Protein AF-A0A847W0F3-F1 (afdb_monomer)

Solvent-accessible surface area (backbone atoms only — not comparable to full-atom values): 6348 Å² total; per-residue (Å²): 135,66,74,75,81,70,66,44,73,68,59,52,53,64,69,46,50,73,75,45,48,63,57,46,47,64,67,76,61,33,61,74,61,56,64,68,73,54,54,71,66,56,61,72,66,51,63,65,46,77,39,62,36,64,73,71,48,32,52,49,37,56,69,45,44,64,56,48,48,73,68,63,80,34,89,74,40,63,44,69,42,54,50,65,49,57,75,75,69,54,47,68,73,76,74,53,69,79,71,87,81,130

Foldseek 3Di:
DDPVVVDDPVNVVVVCVVVCPVVCCVPVVPPVVVPPPDPPVRLVLDQAAEQEDDDVSLVVLVVCQVVCCVPSPRPPHYHRDYPCCVPPPQDPVNVPDPPPDD

Structure (mmCIF, N/CA/C/O backbone):
data_AF-A0A847W0F3-F1
#
_entry.id   AF-A0A847W0F3-F1
#
loop_
_atom_site.group_PDB
_atom_site.id
_atom_site.type_symbol
_atom_site.label_atom_id
_atom_site.label_alt_id
_atom_site.label_comp_id
_atom_site.label_asym_id
_atom_site.label_entity_id
_atom_site.label_seq_id
_atom_site.pdbx_PDB_ins_code
_atom_site.Cartn_x
_atom_site.Cartn_y
_atom_site.Cartn_z
_atom_site.occupancy
_atom_site.B_iso_or_equiv
_atom_site.auth_seq_id
_atom_site.auth_comp_id
_atom_site.auth_asym_id
_atom_site.auth_atom_id
_atom_site.pdbx_PDB_model_num
ATOM 1 N N . MET A 1 1 ? 27.094 10.736 -28.632 1.00 66.31 1 MET A N 1
ATOM 2 C CA . MET A 1 1 ? 27.063 10.165 -27.268 1.00 66.31 1 MET A CA 1
ATOM 3 C C . MET A 1 1 ? 26.154 8.945 -27.306 1.00 66.31 1 MET A C 1
ATOM 5 O O . MET A 1 1 ? 25.043 9.091 -27.810 1.00 66.31 1 MET A O 1
ATOM 9 N N . ASN A 1 2 ? 26.618 7.756 -26.908 1.00 79.88 2 ASN A N 1
ATOM 10 C CA . ASN A 1 2 ? 25.811 6.537 -26.989 1.00 79.88 2 ASN A CA 1
ATOM 11 C C . ASN A 1 2 ? 24.931 6.428 -25.731 1.00 79.88 2 ASN A C 1
ATOM 13 O O . ASN A 1 2 ? 25.406 6.636 -24.621 1.00 79.88 2 ASN A O 1
ATOM 17 N N . LYS A 1 3 ? 23.632 6.136 -25.889 1.00 69.75 3 LYS A N 1
ATOM 18 C CA . LYS A 1 3 ? 22.697 6.005 -24.753 1.00 69.75 3 LYS A CA 1
ATOM 19 C C . LYS A 1 3 ? 23.100 4.875 -23.801 1.00 69.75 3 LYS A C 1
ATOM 21 O O . LYS A 1 3 ? 22.849 4.977 -22.605 1.00 69.75 3 LYS A O 1
ATOM 26 N N . ASN A 1 4 ? 23.762 3.841 -24.323 1.00 76.31 4 ASN A N 1
ATOM 27 C CA . ASN A 1 4 ? 24.243 2.714 -23.526 1.00 76.31 4 ASN A CA 1
ATOM 28 C C . ASN A 1 4 ? 25.352 3.110 -22.541 1.00 76.31 4 ASN A C 1
ATOM 30 O O . ASN A 1 4 ? 25.516 2.430 -21.533 1.00 76.31 4 ASN A O 1
ATOM 34 N N . ASP A 1 5 ? 26.041 4.232 -22.773 1.00 81.31 5 ASP A N 1
ATOM 35 C CA . ASP A 1 5 ? 27.099 4.731 -21.886 1.00 81.31 5 ASP A CA 1
ATOM 36 C C . ASP A 1 5 ? 26.540 5.280 -20.554 1.00 81.31 5 ASP A C 1
ATOM 38 O O . ASP A 1 5 ? 27.292 5.484 -19.606 1.00 81.31 5 ASP A O 1
ATOM 42 N N . PHE A 1 6 ? 25.221 5.511 -20.467 1.00 79.94 6 PHE A N 1
ATOM 43 C CA . PHE A 1 6 ? 24.529 6.045 -19.280 1.00 79.94 6 PHE A CA 1
ATOM 44 C C . PHE A 1 6 ? 23.529 5.055 -18.674 1.00 79.94 6 PHE A C 1
ATOM 46 O O . PHE A 1 6 ? 22.747 5.413 -17.784 1.00 79.94 6 PHE A O 1
ATOM 53 N N . ARG A 1 7 ? 23.528 3.810 -19.163 1.00 87.81 7 ARG A N 1
ATOM 54 C CA . ARG A 1 7 ? 22.665 2.759 -18.636 1.00 87.81 7 ARG A CA 1
ATOM 55 C C . ARG A 1 7 ? 23.073 2.451 -17.198 1.00 87.81 7 ARG A C 1
ATOM 57 O O . ARG A 1 7 ? 24.251 2.287 -16.894 1.00 87.81 7 ARG A O 1
ATOM 64 N N . ASN A 1 8 ? 22.092 2.384 -16.310 1.00 91.38 8 ASN A N 1
ATOM 65 C CA . ASN A 1 8 ? 22.307 2.074 -14.906 1.00 91.38 8 ASN A CA 1
ATOM 66 C C . ASN A 1 8 ? 21.121 1.260 -14.366 1.00 91.38 8 ASN A C 1
ATOM 68 O O . ASN A 1 8 ? 20.038 1.311 -14.956 1.00 91.38 8 ASN A O 1
ATOM 72 N N . PRO A 1 9 ? 21.297 0.544 -13.242 1.00 92.81 9 PRO A N 1
ATOM 73 C CA . PRO A 1 9 ? 20.251 -0.320 -12.704 1.00 92.81 9 PRO A CA 1
ATOM 74 C C . PRO A 1 9 ? 18.925 0.389 -12.391 1.00 92.81 9 PRO A C 1
ATOM 76 O O . PRO A 1 9 ? 17.875 -0.218 -12.561 1.00 92.81 9 PRO A O 1
ATOM 79 N N . LEU A 1 10 ? 18.940 1.664 -11.977 1.00 91.00 10 LEU A N 1
ATOM 80 C CA . LEU A 1 10 ? 17.701 2.417 -11.729 1.00 91.00 10 LEU A CA 1
ATOM 81 C C . LEU A 1 10 ? 16.951 2.696 -13.034 1.00 91.00 10 LEU A C 1
ATOM 83 O O . LEU A 1 10 ? 15.737 2.533 -13.096 1.00 91.00 10 LEU A O 1
ATOM 87 N N . GLY A 1 11 ? 17.677 3.074 -14.089 1.00 92.31 11 GLY A N 1
ATOM 88 C CA . GLY A 1 11 ? 17.103 3.223 -15.425 1.00 92.31 11 GLY A CA 1
ATOM 89 C C . GLY A 1 11 ? 16.467 1.920 -15.906 1.00 92.31 11 GLY A C 1
ATOM 90 O O . GLY A 1 11 ? 15.331 1.930 -16.369 1.00 92.31 11 GLY A O 1
ATOM 91 N N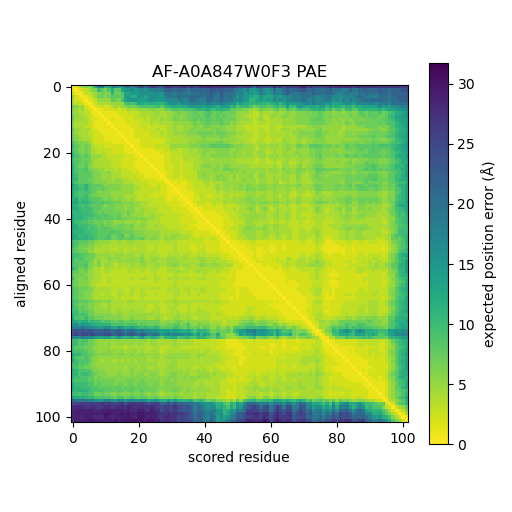 . ASP A 1 12 ? 17.158 0.796 -15.717 1.00 91.56 12 ASP A N 1
ATOM 92 C CA . ASP A 1 12 ? 16.645 -0.526 -16.084 1.00 91.56 12 ASP A CA 1
ATOM 93 C C . ASP A 1 12 ? 15.369 -0.892 -15.306 1.00 91.56 12 ASP A C 1
ATOM 95 O O . ASP A 1 12 ? 14.417 -1.386 -15.905 1.00 91.56 12 ASP A O 1
ATOM 99 N N . GLN A 1 13 ? 15.301 -0.587 -14.004 1.00 92.00 13 GLN A N 1
ATOM 100 C CA . GLN A 1 13 ? 14.089 -0.791 -13.200 1.00 92.00 13 GLN A CA 1
ATOM 101 C C . GLN A 1 13 ? 12.907 0.030 -13.722 1.00 92.00 13 GLN A C 1
ATOM 103 O O . GLN A 1 13 ? 11.808 -0.503 -13.865 1.00 92.00 13 GLN A O 1
ATOM 108 N N . VAL A 1 14 ? 13.130 1.301 -14.070 1.00 92.06 14 VAL A N 1
ATOM 109 C CA . VAL A 1 14 ? 12.082 2.152 -14.655 1.00 92.06 14 VAL A CA 1
ATOM 110 C C . VAL A 1 14 ? 11.587 1.571 -15.981 1.00 92.06 14 VAL A C 1
ATOM 112 O O . VAL A 1 14 ? 10.382 1.529 -16.219 1.00 92.06 14 VAL A O 1
ATOM 115 N N . PHE A 1 15 ? 12.494 1.082 -16.831 1.00 91.38 15 PHE A N 1
ATOM 116 C CA . PHE A 1 15 ? 12.113 0.474 -18.107 1.00 91.38 15 PHE A CA 1
ATOM 117 C C . PHE A 1 15 ? 11.418 -0.885 -17.961 1.00 91.38 15 PHE A C 1
ATOM 119 O O . PHE A 1 15 ? 10.675 -1.247 -18.865 1.00 91.38 15 PHE A O 1
ATOM 126 N N . SER A 1 16 ? 11.593 -1.594 -16.839 1.00 92.25 16 SER A N 1
ATOM 127 C CA . SER A 1 16 ? 10.872 -2.847 -16.551 1.00 92.25 16 SER A CA 1
ATOM 128 C C . SER A 1 16 ? 9.445 -2.661 -16.021 1.00 92.25 16 SER A C 1
ATOM 130 O O . SER A 1 16 ? 8.708 -3.635 -15.916 1.00 92.25 16 SER A O 1
ATOM 132 N N . LEU A 1 17 ? 9.021 -1.435 -15.684 1.00 92.88 17 LEU A N 1
ATOM 133 C CA . LEU A 1 17 ? 7.688 -1.196 -15.113 1.00 92.88 17 LEU A CA 1
ATOM 134 C C . LEU A 1 17 ? 6.520 -1.711 -15.979 1.00 92.88 17 LEU A C 1
ATOM 136 O O . LEU A 1 17 ? 5.580 -2.249 -15.393 1.00 92.88 17 LEU A O 1
ATOM 140 N N . PRO A 1 18 ? 6.531 -1.591 -17.325 1.00 94.38 18 PRO A N 1
ATOM 141 C CA . PRO A 1 18 ? 5.458 -2.135 -18.157 1.00 94.38 18 PRO A CA 1
ATOM 142 C C . PRO A 1 18 ? 5.304 -3.652 -18.024 1.00 94.38 18 PRO A C 1
ATOM 144 O O . PRO A 1 18 ? 4.179 -4.139 -17.981 1.00 94.38 18 PRO A O 1
ATOM 147 N N . ASP A 1 19 ? 6.414 -4.380 -17.879 1.00 91.56 19 ASP A N 1
ATOM 148 C CA . ASP A 1 19 ? 6.408 -5.843 -17.742 1.00 91.56 19 ASP A CA 1
ATOM 149 C C . ASP A 1 19 ? 5.778 -6.293 -16.412 1.00 91.56 19 ASP A C 1
ATOM 151 O O . ASP A 1 19 ? 5.360 -7.439 -16.269 1.00 91.56 19 ASP A O 1
ATOM 155 N N . LEU A 1 20 ? 5.678 -5.391 -15.428 1.00 91.69 20 LEU A N 1
ATOM 156 C CA . LEU A 1 20 ? 5.041 -5.668 -14.142 1.00 91.69 20 LEU A CA 1
ATOM 157 C C . LEU A 1 20 ? 3.519 -5.492 -14.175 1.00 91.69 20 LEU A C 1
ATOM 159 O O . LEU A 1 20 ? 2.863 -5.894 -13.218 1.00 91.69 20 LEU A O 1
ATOM 163 N N . VAL A 1 21 ? 2.940 -4.890 -15.220 1.00 92.38 21 VAL A N 1
ATOM 164 C CA . VAL A 1 21 ? 1.497 -4.591 -15.259 1.00 92.38 21 VAL A CA 1
ATOM 165 C C . VAL A 1 21 ? 0.667 -5.868 -15.196 1.00 92.38 21 VAL A C 1
ATOM 167 O O . VAL A 1 21 ? -0.244 -5.950 -14.374 1.00 92.38 21 VAL A O 1
ATOM 170 N N . ASP A 1 22 ? 1.008 -6.870 -16.006 1.00 91.44 22 ASP A N 1
ATOM 171 C CA . ASP A 1 22 ? 0.267 -8.134 -16.051 1.00 91.44 22 ASP A CA 1
ATOM 172 C C . ASP A 1 22 ? 0.334 -8.863 -14.701 1.00 91.44 22 ASP A C 1
ATOM 174 O O . ASP A 1 22 ? -0.692 -9.286 -14.172 1.00 91.44 22 ASP A O 1
ATOM 178 N N . GLU A 1 23 ? 1.514 -8.903 -14.075 1.00 90.62 23 GLU A N 1
ATOM 179 C CA . GLU A 1 23 ? 1.692 -9.501 -12.747 1.00 90.62 23 GLU A CA 1
ATOM 180 C C . GLU A 1 23 ? 0.904 -8.742 -11.664 1.00 90.62 23 GLU A C 1
ATOM 182 O O . GLU A 1 23 ? 0.324 -9.350 -10.765 1.00 90.62 23 GLU A O 1
ATOM 187 N N . GLN A 1 24 ? 0.853 -7.408 -11.734 1.00 89.94 24 GLN A N 1
ATOM 188 C CA . GLN A 1 24 ? 0.061 -6.600 -10.803 1.00 89.94 24 GLN A CA 1
ATOM 189 C C . GLN A 1 24 ? -1.438 -6.853 -10.983 1.00 89.94 24 GLN A C 1
ATOM 191 O O . GLN A 1 24 ? -2.155 -6.951 -9.989 1.00 89.94 24 GLN A O 1
ATOM 196 N N . LEU A 1 25 ? -1.920 -7.003 -12.219 1.00 89.81 25 LEU A N 1
ATOM 197 C CA . LEU A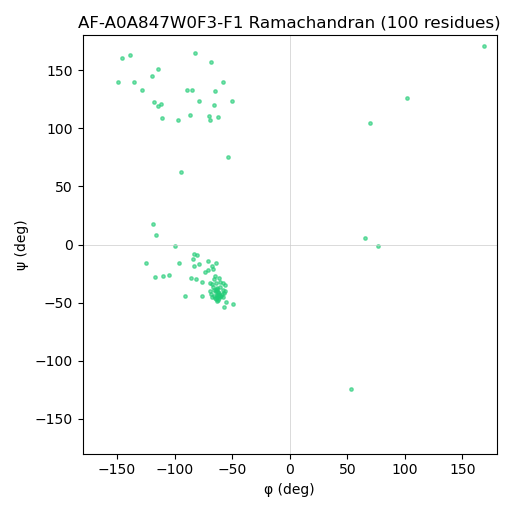 1 25 ? -3.313 -7.366 -12.488 1.00 89.81 25 LEU A CA 1
ATOM 198 C C . LEU A 1 25 ? -3.637 -8.762 -11.945 1.00 89.81 25 LEU A C 1
ATOM 200 O O . LEU A 1 25 ? -4.627 -8.922 -11.232 1.00 89.81 25 LEU A O 1
ATOM 204 N N . GLU A 1 26 ? -2.780 -9.748 -12.205 1.00 90.00 26 GLU A N 1
ATOM 205 C CA . GLU A 1 26 ? -2.982 -11.126 -11.747 1.00 90.00 26 GLU A CA 1
ATOM 206 C C . GLU A 1 26 ? -2.897 -11.267 -10.219 1.00 90.00 26 GLU A C 1
ATOM 208 O O . GLU A 1 26 ? -3.625 -12.058 -9.619 1.00 90.00 26 GLU A O 1
ATOM 213 N N . ARG A 1 27 ? -2.019 -10.514 -9.547 1.00 86.62 27 ARG A N 1
ATOM 214 C CA . ARG A 1 27 ? -1.839 -10.644 -8.091 1.00 86.62 27 ARG A CA 1
ATOM 215 C C . ARG A 1 27 ? -2.718 -9.721 -7.270 1.00 86.62 27 ARG A C 1
ATOM 217 O O . ARG A 1 27 ? -3.258 -10.164 -6.258 1.00 86.62 27 ARG A O 1
ATOM 224 N N . CYS A 1 28 ? -2.825 -8.456 -7.660 1.00 86.88 28 CYS A N 1
ATOM 225 C CA . CYS A 1 28 ? -3.448 -7.416 -6.841 1.00 86.88 28 CYS A CA 1
ATOM 226 C C . CYS A 1 28 ? -4.916 -7.167 -7.200 1.00 86.88 28 CYS A C 1
ATOM 228 O O . CYS A 1 28 ? -5.626 -6.569 -6.397 1.00 86.88 28 CYS A O 1
ATOM 230 N N . PHE A 1 29 ? -5.378 -7.630 -8.368 1.00 88.56 29 PHE A N 1
ATOM 231 C CA . PHE A 1 29 ? -6.762 -7.468 -8.836 1.00 88.56 29 PHE A CA 1
ATOM 232 C C . PHE A 1 29 ? -7.490 -8.804 -9.053 1.00 88.56 29 PHE A C 1
ATOM 234 O O . PHE A 1 29 ? -8.543 -8.858 -9.689 1.00 88.56 29 PHE A O 1
ATOM 241 N N . ASP A 1 30 ? -6.964 -9.886 -8.482 1.00 91.69 30 ASP A N 1
ATOM 242 C CA . ASP A 1 30 ? -7.644 -11.176 -8.413 1.00 91.69 30 ASP A CA 1
ATOM 243 C C . ASP A 1 30 ? -8.826 -11.096 -7.438 1.00 91.69 30 ASP A C 1
ATOM 245 O O . ASP A 1 30 ? -8.651 -10.979 -6.223 1.00 91.69 30 ASP A O 1
ATOM 249 N N . MET A 1 31 ? -10.046 -11.162 -7.973 1.00 88.38 31 MET A N 1
ATOM 250 C CA . MET A 1 31 ? -11.273 -11.026 -7.184 1.00 88.38 31 MET A CA 1
ATOM 251 C C . MET A 1 31 ? -11.477 -12.162 -6.183 1.00 88.38 31 MET A C 1
ATOM 253 O O . MET A 1 31 ? -12.076 -11.934 -5.134 1.00 88.38 31 MET A O 1
ATOM 257 N N . GLU A 1 32 ? -10.994 -13.372 -6.471 1.00 90.19 32 GLU A N 1
ATOM 258 C CA . GLU A 1 32 ? -11.076 -14.477 -5.518 1.00 90.19 32 GLU A CA 1
ATOM 259 C C . GLU A 1 32 ? -10.178 -14.187 -4.315 1.00 90.19 32 GLU A C 1
ATOM 261 O O . GLU A 1 32 ? -10.623 -14.296 -3.173 1.00 90.19 32 GLU A O 1
ATOM 266 N N . LYS A 1 33 ? -8.943 -13.723 -4.547 1.00 88.94 33 LYS A N 1
ATOM 267 C CA . LYS A 1 33 ? -8.048 -13.305 -3.459 1.00 88.94 33 LYS A CA 1
ATOM 268 C C . LYS A 1 33 ? -8.610 -12.107 -2.695 1.00 88.94 33 LYS A C 1
ATOM 270 O O . LYS A 1 33 ? -8.666 -12.154 -1.4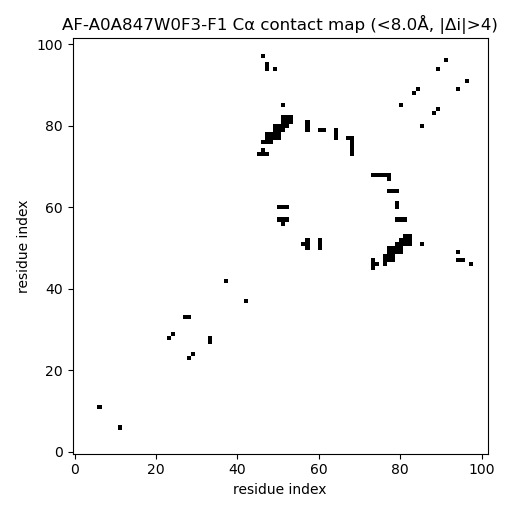70 1.00 88.94 33 LYS A O 1
ATOM 275 N N . LEU A 1 34 ? -9.054 -11.060 -3.395 1.00 88.19 34 LEU A N 1
ATOM 276 C CA . LEU A 1 34 ? -9.542 -9.819 -2.783 1.00 88.19 34 LEU A CA 1
ATOM 277 C C . LEU A 1 34 ? -10.779 -10.038 -1.903 1.00 88.19 34 LEU A C 1
ATOM 279 O O . LEU A 1 34 ? -10.832 -9.504 -0.796 1.00 88.19 34 LEU A O 1
ATOM 283 N N . ASN A 1 35 ? -11.729 -10.871 -2.342 1.00 88.88 35 ASN A N 1
ATOM 284 C CA . ASN A 1 35 ? -12.926 -11.204 -1.559 1.00 88.88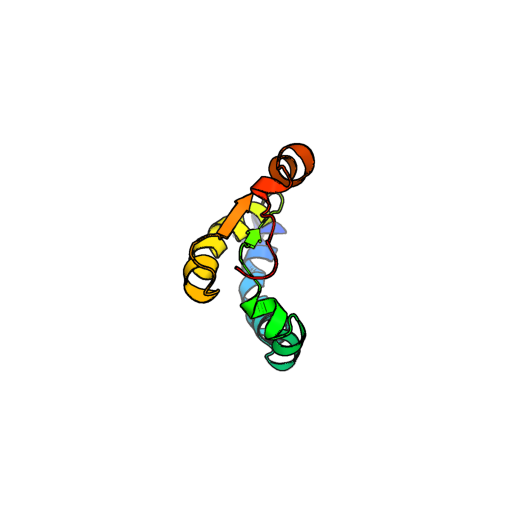 35 ASN A CA 1
ATOM 285 C C . ASN A 1 35 ? -12.610 -11.957 -0.254 1.00 88.88 35 ASN A C 1
ATOM 287 O O . ASN A 1 35 ? -13.464 -12.034 0.625 1.00 88.88 35 ASN A O 1
ATOM 291 N N . ASN A 1 36 ? -11.399 -12.506 -0.126 1.00 89.31 36 ASN A N 1
ATOM 292 C CA . ASN A 1 36 ? -10.940 -13.224 1.059 1.00 89.31 36 ASN A CA 1
ATOM 293 C C . ASN A 1 36 ? -10.048 -12.374 1.986 1.00 89.31 36 ASN A C 1
ATOM 295 O O . ASN A 1 36 ? -9.626 -12.875 3.026 1.00 89.31 36 ASN A O 1
ATOM 299 N N . VAL A 1 37 ? -9.742 -11.113 1.642 1.00 90.94 37 VAL A N 1
ATOM 300 C CA . VAL A 1 37 ? -8.887 -10.241 2.476 1.00 90.94 37 VAL A CA 1
ATOM 301 C C . VAL A 1 37 ? -9.642 -9.707 3.693 1.00 90.94 37 VAL A C 1
ATOM 303 O O . VAL A 1 37 ? -9.104 -9.712 4.796 1.00 90.94 37 VAL A O 1
ATOM 306 N N . PHE A 1 38 ? -10.883 -9.260 3.489 1.00 88.06 38 PHE A N 1
ATOM 307 C CA . PHE A 1 38 ? -11.778 -8.786 4.541 1.00 88.06 38 PHE A CA 1
ATOM 308 C C . PHE A 1 38 ? -13.167 -9.376 4.337 1.00 88.06 38 PHE A C 1
ATOM 310 O O . PHE A 1 38 ? -13.680 -9.426 3.218 1.00 88.06 38 PHE A O 1
ATOM 317 N N . SER A 1 39 ? -13.812 -9.770 5.427 1.00 90.19 39 SER A N 1
ATOM 318 C CA . SER A 1 39 ? -15.233 -10.090 5.421 1.00 90.19 39 SER A CA 1
ATOM 319 C C . SER A 1 39 ? -16.075 -8.831 5.194 1.00 90.19 39 SER A C 1
ATOM 321 O O . SER A 1 39 ? -15.677 -7.715 5.529 1.00 90.19 39 SER A O 1
ATOM 323 N N . MET A 1 40 ? -17.304 -9.004 4.699 1.00 87.00 40 MET A N 1
ATOM 324 C CA . MET A 1 40 ? -18.245 -7.884 4.567 1.00 87.00 40 MET A CA 1
ATOM 325 C C . MET A 1 40 ? -18.478 -7.160 5.900 1.00 87.00 40 MET A C 1
ATOM 327 O O . MET A 1 40 ? -18.634 -5.943 5.909 1.00 87.00 40 MET A O 1
ATOM 331 N N . ALA A 1 41 ? -18.476 -7.886 7.023 1.00 87.75 41 ALA A N 1
ATOM 332 C CA . ALA A 1 41 ? -18.632 -7.290 8.346 1.00 87.75 41 ALA A CA 1
ATOM 333 C C . ALA A 1 41 ? -17.471 -6.341 8.686 1.00 87.75 41 ALA A C 1
ATOM 335 O O . ALA A 1 41 ? -17.721 -5.219 9.112 1.00 87.75 41 ALA A O 1
ATOM 336 N N . GLU A 1 42 ? -16.224 -6.746 8.428 1.00 86.69 42 GLU A N 1
ATOM 337 C CA . GLU A 1 42 ? -15.039 -5.898 8.637 1.00 86.69 42 GLU A CA 1
ATOM 338 C C . GLU A 1 42 ? -15.046 -4.671 7.718 1.00 86.69 42 GLU A C 1
ATOM 340 O O . GLU A 1 42 ? -14.722 -3.569 8.157 1.00 86.69 42 GLU A O 1
ATOM 345 N N . ILE A 1 43 ? -15.477 -4.835 6.461 1.00 84.94 43 ILE A N 1
ATOM 346 C CA . ILE A 1 43 ? -15.600 -3.720 5.510 1.00 84.94 43 ILE A CA 1
ATOM 347 C C . ILE A 1 43 ? -16.614 -2.685 6.017 1.00 84.94 43 ILE A C 1
ATOM 349 O O . ILE A 1 43 ? -16.326 -1.489 6.007 1.00 84.94 43 ILE A O 1
ATOM 353 N N . PHE A 1 44 ? -17.788 -3.122 6.486 1.00 83.44 44 PHE A N 1
ATOM 354 C CA . PHE A 1 44 ? -18.825 -2.217 6.998 1.00 83.44 44 PHE A CA 1
ATOM 355 C C . PHE A 1 44 ? -18.508 -1.623 8.374 1.00 83.44 44 PHE A C 1
ATOM 357 O O . PHE A 1 44 ? -19.039 -0.558 8.709 1.00 83.44 44 PHE A O 1
ATOM 364 N N . ASP A 1 45 ? -17.667 -2.284 9.168 1.00 83.88 45 ASP A N 1
ATOM 365 C CA . ASP A 1 45 ? -17.207 -1.766 10.457 1.00 83.88 45 ASP A CA 1
ATOM 366 C C . ASP A 1 45 ? -16.029 -0.792 10.318 1.00 83.88 45 ASP A C 1
ATOM 368 O O . ASP A 1 45 ? -15.804 0.037 11.196 1.00 83.88 45 ASP A O 1
ATOM 372 N N . GLY A 1 46 ? -15.324 -0.804 9.183 1.00 82.88 46 GLY A N 1
ATOM 373 C CA . GLY A 1 46 ? -14.277 0.162 8.871 1.00 82.88 46 GLY A CA 1
ATOM 374 C C . GLY A 1 46 ? -14.743 1.610 9.076 1.00 82.88 46 GLY A C 1
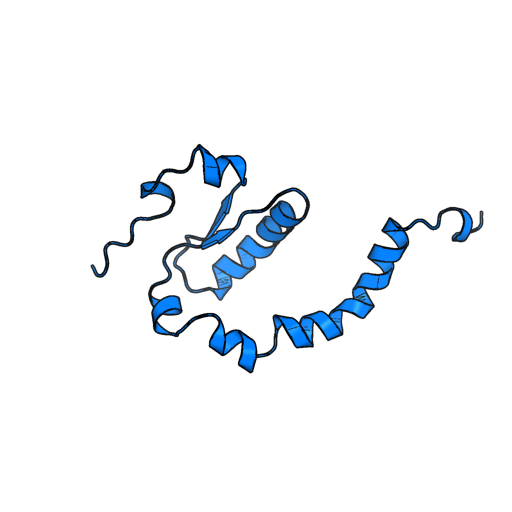ATOM 375 O O . GLY A 1 46 ? -15.743 2.058 8.509 1.00 82.88 46 GLY A O 1
ATOM 376 N N . ARG A 1 47 ? -14.014 2.366 9.908 1.00 81.88 47 ARG A N 1
ATOM 377 C CA . ARG A 1 47 ? -14.283 3.797 10.175 1.00 81.88 47 ARG A CA 1
ATOM 378 C C . ARG A 1 47 ? -13.162 4.719 9.738 1.00 81.88 47 ARG A C 1
ATOM 380 O O . ARG A 1 47 ? -13.423 5.877 9.423 1.00 81.88 47 ARG A O 1
ATOM 387 N N . LYS A 1 48 ? -11.930 4.214 9.725 1.00 87.88 48 LYS A N 1
ATOM 388 C CA . LYS A 1 48 ? -10.730 4.991 9.443 1.00 87.88 48 LYS A CA 1
ATOM 389 C C . LYS A 1 48 ? -9.671 4.121 8.783 1.00 87.88 48 LYS A C 1
ATOM 391 O O . LYS A 1 48 ? -9.460 2.983 9.190 1.00 87.88 48 LYS A O 1
ATOM 396 N N . VAL A 1 49 ? -8.984 4.682 7.794 1.00 91.06 49 VAL A N 1
ATOM 397 C CA . VAL A 1 49 ? -7.798 4.084 7.176 1.00 91.06 49 VAL A CA 1
ATOM 398 C C . VAL A 1 49 ? -6.616 5.008 7.419 1.00 91.06 49 VAL A C 1
ATOM 400 O O . VAL A 1 49 ? -6.637 6.173 7.027 1.00 91.06 49 VAL A O 1
ATOM 403 N N . ILE A 1 50 ? -5.572 4.480 8.054 1.00 93.12 50 ILE A N 1
ATOM 404 C CA . ILE A 1 50 ? -4.287 5.163 8.212 1.00 93.12 50 ILE A CA 1
ATOM 405 C C . ILE A 1 50 ? -3.276 4.412 7.357 1.00 93.12 50 ILE A C 1
ATOM 407 O O . ILE A 1 50 ? -2.886 3.293 7.682 1.00 93.12 50 ILE A O 1
ATOM 411 N N . MET A 1 51 ? -2.857 5.023 6.256 1.00 95.19 51 MET A N 1
ATOM 412 C CA . MET A 1 51 ? -1.769 4.507 5.438 1.00 95.19 51 MET A CA 1
ATOM 413 C C . MET A 1 51 ? -0.448 5.078 5.946 1.00 95.19 51 MET A C 1
ATOM 415 O O . MET A 1 51 ? -0.317 6.281 6.171 1.00 95.19 51 MET A O 1
ATOM 419 N N . THR A 1 52 ? 0.547 4.219 6.117 1.00 95.38 52 THR A N 1
ATOM 420 C CA . THR A 1 52 ? 1.886 4.606 6.563 1.00 95.38 52 THR A CA 1
ATOM 421 C C . THR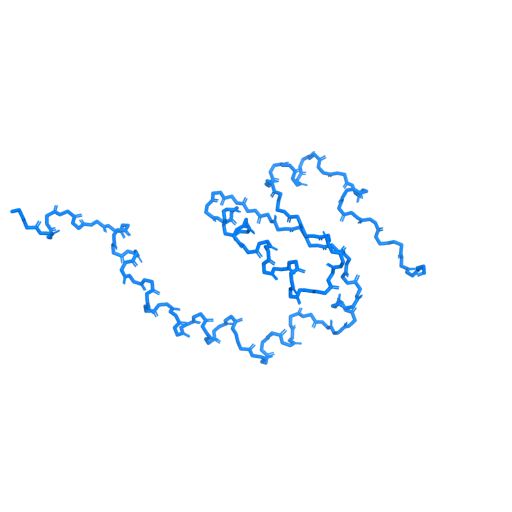 A 1 52 ? 2.945 3.847 5.769 1.00 95.38 52 THR A C 1
ATOM 423 O O . THR A 1 52 ? 2.648 2.859 5.101 1.00 95.38 52 THR A O 1
ATOM 426 N N . GLY A 1 53 ? 4.182 4.328 5.805 1.00 94.25 53 GLY A N 1
ATOM 427 C CA . GLY A 1 53 ? 5.309 3.776 5.062 1.00 94.25 53 GLY A CA 1
ATOM 428 C C . GLY A 1 53 ? 6.502 4.721 5.121 1.00 94.25 53 GLY A C 1
ATOM 429 O O . GLY A 1 53 ? 6.374 5.848 5.584 1.00 94.25 53 GLY A O 1
ATOM 430 N N . CYS A 1 54 ? 7.669 4.285 4.655 1.00 94.50 54 CYS A N 1
ATOM 431 C CA . CYS A 1 54 ? 8.864 5.125 4.572 1.00 94.50 54 CYS A CA 1
ATOM 432 C C . CYS A 1 54 ? 9.281 5.349 3.112 1.00 94.50 54 CYS A C 1
ATOM 434 O O . CYS A 1 54 ? 9.010 4.513 2.246 1.00 94.50 54 CYS A O 1
ATOM 436 N N . GLY A 1 55 ? 9.921 6.491 2.837 1.00 93.44 55 GLY A N 1
ATOM 437 C CA . GLY A 1 55 ? 10.425 6.832 1.502 1.00 93.44 55 GLY A CA 1
ATOM 438 C C . GLY A 1 55 ? 9.344 6.735 0.422 1.00 93.44 55 GLY A C 1
ATOM 439 O O . GLY A 1 55 ? 8.274 7.330 0.550 1.00 93.44 55 GLY A O 1
ATOM 440 N N . ASP A 1 56 ? 9.600 5.940 -0.615 1.00 94.19 56 ASP A N 1
ATOM 441 C CA . ASP A 1 56 ? 8.681 5.766 -1.745 1.00 94.19 56 ASP A CA 1
ATOM 442 C C . ASP A 1 56 ? 7.318 5.203 -1.328 1.00 94.19 56 ASP A C 1
ATOM 444 O O . ASP A 1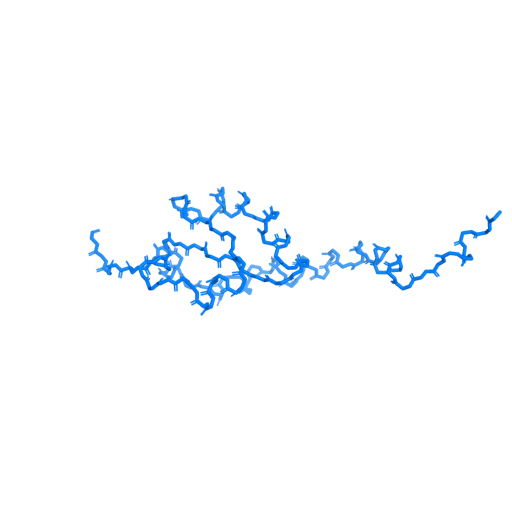 56 ? 6.300 5.595 -1.893 1.00 94.19 56 ASP A O 1
ATOM 448 N N . SER A 1 57 ? 7.259 4.358 -0.291 1.00 95.12 57 SER A N 1
ATOM 449 C CA . SER A 1 57 ? 5.984 3.813 0.205 1.00 95.12 57 SER A CA 1
ATOM 450 C C . SER A 1 57 ? 5.116 4.883 0.874 1.00 95.12 57 SER A C 1
ATOM 452 O O . SER A 1 57 ? 3.893 4.848 0.750 1.00 95.12 57 SER A O 1
ATOM 454 N N . TYR A 1 58 ? 5.730 5.872 1.535 1.00 96.44 58 TYR A N 1
ATOM 455 C CA . TYR A 1 58 ? 5.001 7.031 2.062 1.00 96.44 58 TYR A CA 1
ATOM 456 C C . TYR A 1 58 ? 4.413 7.871 0.924 1.00 96.44 58 TYR A C 1
ATOM 458 O O . TYR A 1 58 ? 3.247 8.266 0.955 1.00 96.44 58 TYR A O 1
ATOM 466 N N . THR A 1 59 ? 5.212 8.098 -0.120 1.00 95.88 59 THR A N 1
ATOM 467 C CA . THR A 1 59 ? 4.787 8.835 -1.313 1.00 95.88 59 THR A CA 1
ATOM 468 C C . THR A 1 59 ? 3.674 8.094 -2.060 1.00 95.88 59 THR A C 1
ATOM 470 O O . THR A 1 59 ? 2.692 8.718 -2.459 1.00 95.88 59 THR A O 1
ATOM 473 N N . ALA A 1 60 ? 3.766 6.766 -2.185 1.00 95.62 60 ALA A N 1
ATOM 474 C CA . ALA A 1 60 ? 2.732 5.925 -2.784 1.00 95.62 60 ALA A CA 1
ATOM 475 C C . ALA A 1 60 ? 1.414 5.988 -1.995 1.00 95.62 60 ALA A C 1
ATOM 477 O O . ALA A 1 60 ? 0.352 6.174 -2.590 1.00 95.62 60 ALA A O 1
ATOM 478 N N . ALA A 1 61 ? 1.474 5.931 -0.660 1.00 95.94 61 ALA A N 1
ATOM 479 C CA . ALA A 1 61 ? 0.308 6.148 0.197 1.00 95.94 61 ALA A CA 1
ATOM 480 C C . ALA A 1 61 ? -0.311 7.541 -0.029 1.00 95.94 61 ALA A C 1
ATOM 482 O O . ALA A 1 61 ? -1.528 7.672 -0.165 1.00 95.94 61 ALA A O 1
ATOM 483 N N . GLY A 1 62 ? 0.530 8.575 -0.143 1.00 94.81 62 GLY A N 1
ATOM 484 C CA . GLY A 1 62 ? 0.128 9.935 -0.509 1.00 94.81 62 GLY A CA 1
ATOM 485 C C . GLY A 1 62 ? -0.643 9.996 -1.827 1.00 94.81 62 GLY A C 1
ATOM 486 O O . GLY A 1 62 ? -1.734 10.567 -1.878 1.00 94.81 62 GLY A O 1
ATOM 487 N N . ALA A 1 63 ? -0.109 9.365 -2.875 1.00 95.88 63 ALA A N 1
ATOM 488 C CA . ALA A 1 63 ? -0.744 9.294 -4.189 1.00 95.88 63 ALA A CA 1
ATOM 489 C C . ALA A 1 63 ? -2.084 8.536 -4.150 1.00 95.88 63 ALA A C 1
ATOM 491 O O . ALA A 1 63 ? -3.049 8.947 -4.796 1.00 95.88 63 ALA A O 1
ATOM 492 N N . MET A 1 64 ? -2.168 7.468 -3.351 1.00 94.25 64 MET A N 1
ATOM 493 C CA . MET A 1 64 ? -3.356 6.617 -3.250 1.00 94.25 64 MET A CA 1
ATOM 494 C C . MET A 1 64 ? -4.468 7.211 -2.371 1.00 94.25 64 MET A C 1
ATOM 496 O O . MET A 1 64 ? -5.629 6.809 -2.478 1.00 94.25 64 MET A O 1
ATOM 500 N N . LYS A 1 65 ? -4.155 8.208 -1.531 1.00 92.94 65 LYS A N 1
ATOM 501 C CA . LYS A 1 65 ? -5.100 8.814 -0.579 1.00 92.94 65 LYS A CA 1
ATOM 502 C C . LYS A 1 65 ? -6.432 9.199 -1.216 1.00 92.94 65 LYS A C 1
ATOM 504 O O . LYS A 1 65 ? -7.480 8.817 -0.706 1.00 92.94 65 LYS A O 1
ATOM 509 N N . ASN A 1 66 ? -6.401 9.932 -2.327 1.00 90.44 66 ASN A N 1
ATOM 510 C CA . ASN A 1 66 ? -7.627 10.420 -2.962 1.00 90.44 66 ASN A CA 1
ATOM 511 C C . ASN A 1 66 ? -8.466 9.284 -3.559 1.00 90.44 66 ASN A C 1
ATOM 513 O O . ASN A 1 66 ? -9.691 9.347 -3.515 1.00 90.44 66 ASN A O 1
ATOM 517 N N . VAL A 1 67 ? -7.826 8.232 -4.076 1.00 92.06 67 VAL A N 1
ATOM 518 C CA . VAL A 1 67 ? -8.538 7.046 -4.570 1.00 92.06 67 VAL A CA 1
ATOM 519 C C . VAL A 1 67 ? -9.240 6.346 -3.410 1.00 92.06 67 VAL A C 1
ATOM 521 O O . VAL A 1 67 ? -10.430 6.067 -3.499 1.00 92.06 67 VAL A O 1
ATOM 524 N N . MET A 1 68 ? -8.549 6.154 -2.284 1.00 90.62 68 MET A N 1
ATOM 525 C CA . MET A 1 68 ? -9.145 5.556 -1.085 1.00 90.62 68 MET A CA 1
ATOM 526 C C . MET A 1 68 ? -10.321 6.377 -0.550 1.00 90.62 68 MET A C 1
ATOM 528 O O . MET A 1 68 ? -11.367 5.806 -0.265 1.00 90.62 68 MET A O 1
ATOM 532 N N . VAL A 1 69 ? -10.198 7.707 -0.471 1.00 88.38 69 VAL A N 1
ATOM 533 C CA . VAL A 1 69 ? -11.304 8.588 -0.045 1.00 88.38 69 VAL A CA 1
ATOM 534 C C . VAL A 1 69 ? -12.541 8.409 -0.930 1.00 88.38 69 VAL A C 1
ATOM 536 O O . VAL A 1 69 ? -13.656 8.363 -0.419 1.00 88.38 69 VAL A O 1
ATOM 539 N N . ASN A 1 70 ? -12.352 8.286 -2.245 1.00 87.81 70 ASN A N 1
ATOM 540 C CA . ASN A 1 70 ? -13.457 8.207 -3.199 1.00 87.81 70 ASN A CA 1
ATOM 541 C C . ASN A 1 70 ? -14.064 6.802 -3.319 1.00 87.81 70 ASN A C 1
ATOM 543 O O . ASN A 1 70 ? -15.245 6.678 -3.633 1.00 87.81 70 ASN A O 1
ATOM 547 N N . CYS A 1 71 ? -13.272 5.751 -3.101 1.00 87.62 71 CYS A N 1
ATOM 548 C CA . CYS A 1 71 ? -13.685 4.374 -3.376 1.00 87.62 71 CYS A CA 1
ATOM 549 C C . CYS A 1 71 ? -14.026 3.564 -2.121 1.00 87.62 71 CYS A C 1
ATOM 551 O O . CYS A 1 71 ? -14.809 2.626 -2.216 1.00 87.62 71 CYS A O 1
ATOM 553 N N . ALA A 1 72 ? -13.461 3.889 -0.956 1.00 80.94 72 ALA A N 1
ATOM 554 C CA . ALA A 1 72 ? -13.565 3.018 0.214 1.00 80.94 72 ALA A CA 1
ATOM 555 C C . ALA A 1 72 ? -14.874 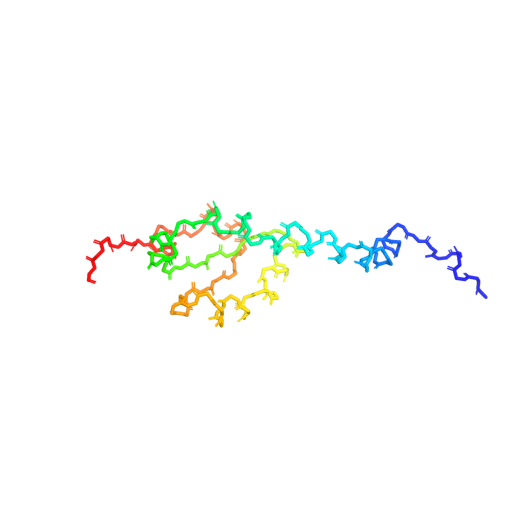3.180 1.012 1.00 80.94 72 ALA A C 1
ATOM 557 O O . ALA A 1 72 ? -15.116 2.411 1.935 1.00 80.94 72 ALA A O 1
ATOM 558 N N . GLY A 1 73 ? -15.717 4.176 0.706 1.00 76.81 73 GLY A N 1
ATOM 559 C CA . GLY A 1 73 ? -17.018 4.366 1.376 1.00 76.81 73 GLY A CA 1
ATOM 560 C C . GLY A 1 73 ? -16.940 4.727 2.870 1.00 76.81 73 GLY A C 1
ATOM 561 O O . GLY A 1 73 ? -17.962 4.838 3.539 1.00 76.81 73 GLY A O 1
ATOM 562 N N . ILE A 1 74 ? -15.734 4.946 3.388 1.00 74.19 74 ILE A N 1
ATOM 563 C CA . ILE A 1 74 ? -15.433 5.420 4.740 1.00 74.19 74 ILE A CA 1
ATOM 564 C C . ILE A 1 74 ? -15.474 6.945 4.724 1.00 74.19 74 ILE A C 1
ATOM 566 O O . ILE A 1 74 ? -14.634 7.571 4.084 1.00 74.19 74 ILE A O 1
ATOM 570 N N . PHE A 1 75 ? -16.471 7.531 5.395 1.00 64.25 75 PHE A N 1
ATOM 571 C CA . PHE A 1 75 ? -16.813 8.962 5.413 1.00 64.25 75 PHE A CA 1
ATOM 572 C C . PHE A 1 75 ? -15.641 9.896 5.796 1.00 64.25 75 PHE A C 1
ATOM 574 O O . PHE A 1 75 ? -15.574 10.435 6.898 1.00 64.25 75 PHE A O 1
ATOM 581 N N . GLY A 1 76 ? -14.705 10.115 4.872 1.00 63.28 76 GLY A N 1
ATOM 582 C CA . GLY A 1 76 ? -13.644 11.119 4.948 1.00 63.28 76 GLY A CA 1
ATOM 583 C C . GLY A 1 76 ? -12.453 10.807 5.862 1.00 63.28 76 GLY A C 1
ATOM 584 O O . GLY A 1 76 ? -11.523 11.610 5.897 1.00 63.28 76 GLY A O 1
ATOM 585 N N . SER A 1 77 ? -12.417 9.674 6.572 1.00 81.56 77 SER A N 1
ATOM 586 C CA . SER A 1 77 ? -11.319 9.361 7.503 1.00 81.56 77 SER A CA 1
ATOM 587 C C . SER A 1 77 ? -10.225 8.502 6.857 1.00 81.56 77 SER A C 1
ATOM 589 O O . SER A 1 77 ? -9.972 7.364 7.249 1.00 81.56 77 SER A O 1
ATOM 591 N N . VAL A 1 78 ? -9.576 9.048 5.826 1.00 90.94 78 VAL A N 1
ATOM 592 C CA . VAL A 1 78 ? -8.367 8.455 5.235 1.00 90.94 78 VAL A CA 1
ATOM 593 C C . VAL A 1 78 ? -7.186 9.382 5.478 1.00 90.94 78 VAL A C 1
ATOM 595 O O . VAL A 1 78 ? -7.152 10.524 5.010 1.00 90.94 78 VAL A O 1
ATOM 598 N N . GLU A 1 79 ? -6.188 8.878 6.189 1.00 92.38 79 GLU A N 1
ATOM 599 C CA . GLU A 1 79 ? -4.987 9.613 6.561 1.00 92.38 79 GLU A CA 1
ATOM 600 C C . GLU A 1 79 ? -3.745 8.931 5.998 1.00 92.38 79 GLU A C 1
ATOM 602 O O . GLU A 1 79 ? -3.666 7.708 5.907 1.00 92.38 79 GLU A O 1
ATOM 607 N N . VAL A 1 80 ? -2.764 9.747 5.620 1.00 95.38 80 VAL A N 1
ATOM 608 C CA . VAL A 1 80 ? -1.408 9.288 5.322 1.00 95.38 80 VAL A CA 1
ATOM 609 C C . VAL A 1 80 ? -0.532 9.844 6.423 1.00 95.38 80 VAL A C 1
ATOM 611 O O . VAL A 1 80 ? -0.526 11.055 6.646 1.00 95.38 80 VAL A O 1
ATOM 614 N N . MET A 1 81 ? 0.141 8.960 7.146 1.00 95.31 81 MET A N 1
ATOM 615 C CA . MET A 1 81 ? 0.854 9.307 8.363 1.00 95.31 81 MET A CA 1
ATOM 616 C C . MET A 1 81 ? 2.286 8.804 8.300 1.00 95.31 81 MET A C 1
ATOM 618 O O . MET A 1 81 ? 2.544 7.655 7.935 1.00 95.31 81 MET A O 1
ATOM 622 N N . ASP A 1 82 ? 3.220 9.680 8.661 1.00 94.88 82 ASP A N 1
ATOM 623 C CA . ASP A 1 82 ? 4.619 9.305 8.812 1.00 94.88 82 ASP A CA 1
ATOM 624 C C . ASP A 1 82 ? 4.748 8.172 9.857 1.00 94.88 82 ASP A C 1
ATOM 626 O O . ASP A 1 82 ? 4.048 8.187 10.874 1.00 94.88 82 ASP A O 1
ATOM 630 N N . PRO A 1 83 ? 5.606 7.166 9.631 1.00 94.88 83 PRO A N 1
ATOM 631 C CA . PRO A 1 83 ? 5.717 6.006 10.509 1.00 94.88 83 PRO A CA 1
ATOM 632 C C . PRO A 1 83 ? 6.205 6.359 11.916 1.00 94.88 83 PRO A C 1
ATOM 634 O O . PRO A 1 83 ? 5.766 5.733 12.882 1.00 94.88 83 PRO A O 1
ATOM 637 N N . MET A 1 84 ? 7.068 7.365 12.077 1.00 94.50 84 MET A N 1
ATOM 638 C CA . MET A 1 84 ? 7.486 7.833 13.400 1.00 94.50 84 MET A CA 1
ATOM 639 C C . MET A 1 84 ? 6.324 8.536 14.109 1.00 94.50 84 MET A C 1
ATOM 641 O O . MET A 1 84 ? 6.106 8.293 15.297 1.00 94.50 84 MET A O 1
ATOM 645 N N . GLN A 1 85 ? 5.533 9.334 13.384 1.00 94.25 85 GLN A N 1
ATOM 646 C CA . GLN A 1 85 ? 4.291 9.897 13.916 1.00 94.25 85 GLN A CA 1
ATOM 647 C C . GLN A 1 85 ? 3.342 8.789 14.389 1.00 94.25 85 GLN A C 1
ATOM 649 O O . GLN A 1 85 ? 2.955 8.782 15.558 1.00 94.25 85 GLN A O 1
ATOM 654 N N . PHE A 1 86 ? 3.035 7.823 13.521 1.00 94.00 86 PHE A N 1
ATOM 655 C CA . PHE A 1 86 ? 2.096 6.741 13.814 1.00 94.00 86 PHE A CA 1
ATOM 656 C C . PHE A 1 86 ? 2.517 5.892 15.015 1.00 94.00 86 PHE A C 1
ATOM 658 O O . PHE A 1 86 ? 1.698 5.586 15.876 1.00 94.00 86 PHE A O 1
ATOM 665 N N . THR A 1 87 ? 3.796 5.529 15.100 1.00 92.00 87 THR A N 1
ATOM 666 C CA . THR A 1 87 ? 4.276 4.587 16.122 1.00 92.00 87 THR A CA 1
ATOM 667 C C . THR A 1 87 ? 4.618 5.237 17.457 1.00 92.00 87 THR A C 1
ATOM 669 O O . THR A 1 87 ? 4.531 4.568 18.488 1.00 92.00 87 THR A O 1
ATOM 672 N N . ARG A 1 88 ? 5.038 6.511 17.471 1.00 94.44 88 ARG A N 1
ATOM 673 C CA . ARG A 1 88 ? 5.561 7.146 18.691 1.00 94.44 88 ARG A CA 1
ATOM 674 C C . ARG A 1 88 ? 4.664 8.219 19.282 1.00 94.44 88 ARG A C 1
ATOM 676 O O . ARG A 1 88 ? 4.740 8.446 20.490 1.00 94.44 88 ARG A O 1
ATOM 683 N N . PHE A 1 89 ? 3.856 8.875 18.457 1.00 94.62 89 PHE A N 1
ATOM 684 C CA . PHE A 1 89 ? 3.166 10.104 18.845 1.00 94.62 89 PHE A CA 1
ATOM 685 C C . PHE A 1 89 ? 1.651 10.046 18.653 1.00 94.62 89 PHE A C 1
ATOM 687 O O . PHE A 1 89 ? 0.950 10.873 19.230 1.00 94.62 89 PHE A O 1
ATOM 694 N N . THR A 1 90 ? 1.138 9.085 17.885 1.00 92.19 90 THR A N 1
ATOM 695 C CA . THR A 1 90 ? -0.302 8.904 17.701 1.00 92.19 90 THR A CA 1
ATOM 696 C C . THR A 1 90 ? -0.916 8.185 18.899 1.00 92.19 90 THR A C 1
ATOM 698 O O . THR A 1 90 ? -0.505 7.084 19.265 1.00 92.19 90 THR A O 1
ATOM 701 N N . THR A 1 91 ? -1.911 8.812 19.523 1.00 90.69 91 THR A N 1
ATOM 702 C CA . THR A 1 91 ? -2.638 8.238 20.659 1.00 90.69 91 THR A CA 1
ATOM 703 C C . THR A 1 91 ? -3.735 7.278 20.198 1.00 90.69 91 THR A C 1
ATOM 705 O O . THR A 1 91 ? -4.153 7.285 19.038 1.00 90.69 91 THR A O 1
ATOM 708 N N . LYS A 1 92 ? -4.254 6.461 21.122 1.00 86.06 92 LYS A N 1
ATOM 709 C CA . LYS A 1 92 ? -5.362 5.535 20.842 1.00 86.06 92 LYS A CA 1
ATOM 710 C C . LYS A 1 92 ? -6.602 6.272 20.324 1.00 86.06 92 LYS A C 1
ATOM 712 O O . LYS A 1 92 ? -7.258 5.809 19.397 1.00 86.06 92 LYS A O 1
ATOM 717 N N . GLU A 1 93 ? -6.886 7.441 20.884 1.00 85.38 93 GLU A N 1
ATOM 718 C CA . GLU A 1 93 ? -8.004 8.302 20.494 1.00 85.38 93 GLU A CA 1
ATOM 719 C C . GLU A 1 93 ? -7.847 8.784 19.044 1.00 85.38 93 GLU A C 1
ATOM 721 O O . GLU A 1 93 ? -8.824 8.843 18.303 1.00 85.38 93 GLU A O 1
ATOM 726 N N . GLN A 1 94 ? -6.614 9.078 18.617 1.00 85.12 94 GLN A N 1
ATOM 727 C CA . GLN A 1 94 ? -6.303 9.531 17.258 1.00 85.12 94 GLN A CA 1
ATOM 728 C C . GLN A 1 94 ? -6.334 8.404 16.222 1.00 85.12 94 GLN A C 1
ATOM 730 O O . GLN A 1 94 ? -6.695 8.654 15.071 1.00 85.12 94 GLN A O 1
ATOM 735 N N . VAL A 1 95 ? -5.985 7.169 16.599 1.00 85.44 95 VAL A N 1
ATOM 736 C CA . VAL A 1 95 ? -6.210 5.986 15.741 1.00 85.44 95 VAL A CA 1
ATOM 737 C C . VAL A 1 95 ? -7.709 5.747 15.532 1.00 85.44 95 VAL A C 1
ATOM 739 O O . VAL A 1 95 ? -8.118 5.251 14.486 1.00 85.44 95 VAL A O 1
ATOM 742 N N . GLY A 1 96 ? -8.520 6.184 16.492 1.00 75.06 96 GLY A N 1
ATOM 743 C CA . GLY A 1 96 ? -9.947 5.939 16.550 1.00 75.06 96 GLY A CA 1
ATOM 744 C C . GLY A 1 96 ? -10.228 4.835 17.556 1.00 75.06 96 GLY A C 1
ATOM 745 O O . GLY A 1 96 ? -9.677 3.737 17.486 1.00 75.06 96 GLY A O 1
ATOM 746 N N . ILE A 1 97 ? -11.106 5.136 18.506 1.00 58.91 97 ILE A N 1
ATOM 747 C CA . ILE A 1 97 ? -11.767 4.127 19.322 1.00 58.91 97 ILE A CA 1
ATOM 748 C C . ILE A 1 97 ? -13.111 3.921 18.641 1.00 58.91 97 ILE A C 1
ATOM 750 O O . ILE A 1 97 ? -13.951 4.818 18.666 1.00 58.91 97 ILE A O 1
ATOM 754 N N . GLY A 1 98 ? -13.298 2.790 17.965 1.00 54.25 98 GLY A N 1
ATOM 755 C CA . GLY A 1 98 ? -14.651 2.375 17.630 1.00 54.25 98 GLY A CA 1
ATOM 756 C C . GLY A 1 98 ? -15.372 2.155 18.952 1.00 54.25 98 GLY A C 1
ATOM 757 O O . GLY A 1 98 ? -15.019 1.227 19.678 1.00 54.25 98 GLY A O 1
ATOM 758 N N . GLU A 1 99 ? -16.331 3.007 19.312 1.00 46.31 99 GLU A N 1
ATOM 759 C CA . GLU A 1 99 ? -17.401 2.474 20.144 1.00 46.31 99 GLU A CA 1
ATOM 760 C C . GLU A 1 99 ? -18.142 1.465 19.261 1.00 46.31 99 GLU A C 1
ATOM 762 O O . GLU A 1 99 ? -18.586 1.827 18.166 1.00 46.31 99 GLU A O 1
ATOM 767 N N . PRO A 1 100 ? -18.201 0.182 19.656 1.00 42.22 100 PRO A N 1
ATOM 768 C CA . PRO A 1 100 ? -18.918 -0.805 18.881 1.00 42.22 100 PRO A CA 1
ATOM 769 C C . PRO A 1 100 ? -20.403 -0.466 19.003 1.00 42.22 100 PRO A C 1
ATOM 771 O O . PRO A 1 100 ? -2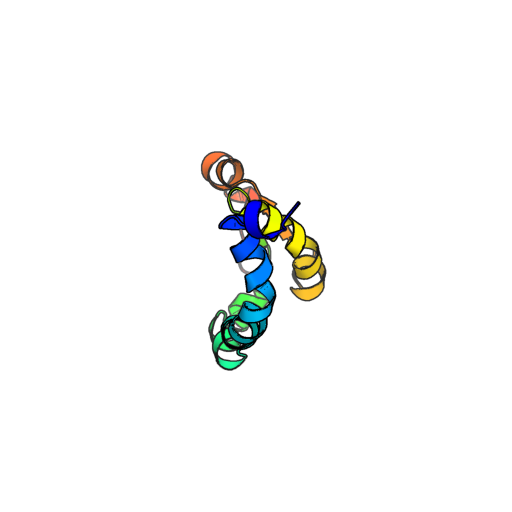1.009 -0.701 20.044 1.00 42.22 100 PRO A O 1
ATOM 774 N N . ASN A 1 101 ? -20.975 0.057 17.920 1.00 45.22 101 ASN A N 1
ATOM 775 C CA . ASN A 1 101 ? -22.379 0.452 17.786 1.00 45.22 101 ASN A CA 1
ATOM 776 C C . ASN A 1 101 ? -22.780 1.693 18.609 1.00 45.22 101 ASN A C 1
ATOM 778 O O . ASN A 1 101 ? -23.043 1.614 19.807 1.00 45.22 101 ASN A O 1
ATOM 782 N N . SER A 1 102 ? -22.940 2.823 17.919 1.00 40.53 102 SER A N 1
ATOM 783 C CA . SER A 1 102 ? -23.911 3.864 18.285 1.00 40.53 102 SER A CA 1
ATOM 784 C C . SER A 1 102 ? -24.982 3.922 17.209 1.00 40.53 102 SER A C 1
ATOM 786 O O . SER A 1 102 ? -24.586 3.912 16.020 1.00 40.53 102 SER A O 1
#

Nearest PDB structures (foldseek):
  5up2-assembly1_A  TM=3.447E-01  e=3.646E+00  Xenopus laevis
  6k71-assembly1_P  TM=4.567E-01  e=7.955E+00  Homo sapiens

Secondary structure (DSSP, 8-state):
--GGGG--HHHHHHHHGGGHHHHHHHHHS-HHHHHTTS-HHHHHH---EEEE-STHHHHHHHHHHHHHHHHS--SS-EEEE-HHIIIII--HHHH----S--

Mean predicted aligned error: 6.61 Å

Sequence (102 aa):
MNKNDFRNPLGDQVFSLPDLVDEQLERCFDMEKLNNVFSMAEIFDGRKVIMTGCGDSYTAAGAMKNVMVNCAGIFGSVEVMDPMQFTRFTTKEQVGIGEPNS

pLDDT: mean 86.34, std 11.8, range [40.53, 96.44]

Radius of gyration: 18.85 Å; Cα contacts (8 Å, |Δi|>4): 65; chains: 1; bounding box: 51×26×48 Å